Protein AF-A0A968WHP5-F1 (afdb_monomer)

pLDDT: mean 72.43, std 16.13, range [36.06, 94.56]

Sequence (85 aa):
MNLKNAESQLKHLAKQISLSRLEAPFAGTITYKDVEKGSVVGGAAVARITDLSKLKLEITIPEKKLRSSSSATISQSAPTCMPAK

Structure (mmCIF, N/CA/C/O backbone):
data_AF-A0A968WHP5-F1
#
_entry.id   AF-A0A968WHP5-F1
#
loop_
_atom_site.group_PDB
_atom_site.id
_atom_site.type_symbol
_atom_site.label_atom_id
_atom_site.label_alt_id
_atom_site.label_comp_id
_atom_site.label_asym_id
_atom_site.label_entity_id
_atom_site.label_seq_id
_atom_site.pdbx_PDB_ins_code
_atom_site.Cartn_x
_atom_site.Cartn_y
_atom_site.Cartn_z
_atom_site.occupancy
_atom_site.B_iso_or_equiv
_atom_site.auth_seq_id
_atom_site.auth_comp_id
_atom_site.auth_asym_id
_atom_site.auth_atom_id
_atom_site.pdbx_PDB_model_num
ATOM 1 N N . MET A 1 1 ? -11.414 8.247 34.297 1.00 59.16 1 MET A N 1
ATOM 2 C CA . MET A 1 1 ? -10.323 8.205 33.295 1.00 59.16 1 MET A CA 1
ATOM 3 C C . MET A 1 1 ? -10.541 7.181 32.160 1.00 59.16 1 MET A C 1
ATOM 5 O O . MET A 1 1 ? -9.600 6.899 31.440 1.00 59.16 1 MET A O 1
ATOM 9 N N . ASN A 1 2 ? -11.762 6.683 31.901 1.00 74.94 2 ASN A N 1
ATOM 10 C CA . ASN A 1 2 ? -11.980 5.614 30.901 1.00 74.94 2 ASN A CA 1
ATOM 11 C C . ASN A 1 2 ? -12.544 6.083 29.547 1.00 74.94 2 ASN A C 1
ATOM 13 O O . ASN A 1 2 ? -12.390 5.382 28.553 1.00 74.94 2 ASN A O 1
ATOM 17 N N . LEU A 1 3 ? -13.150 7.273 29.484 1.00 86.62 3 LEU A N 1
ATOM 18 C CA . LEU A 1 3 ? -13.787 7.784 28.261 1.00 86.62 3 LEU A CA 1
ATOM 19 C C . LEU A 1 3 ? -12.781 7.984 27.116 1.00 86.62 3 LEU A C 1
ATOM 21 O O . LEU A 1 3 ? -12.988 7.492 26.014 1.00 86.62 3 LEU A O 1
ATOM 25 N N . LYS A 1 4 ? -11.631 8.600 27.415 1.00 86.31 4 LYS A N 1
ATOM 26 C CA . LYS A 1 4 ? -10.540 8.812 26.446 1.00 86.31 4 LYS A CA 1
ATOM 27 C C . LYS A 1 4 ? -9.993 7.500 25.871 1.00 86.31 4 LYS A C 1
ATOM 29 O O . LYS A 1 4 ? -9.668 7.424 24.689 1.00 86.31 4 LYS A O 1
ATOM 34 N N . ASN A 1 5 ? -9.899 6.465 26.706 1.00 89.25 5 ASN A N 1
ATOM 35 C CA . ASN A 1 5 ? -9.401 5.159 26.284 1.00 89.25 5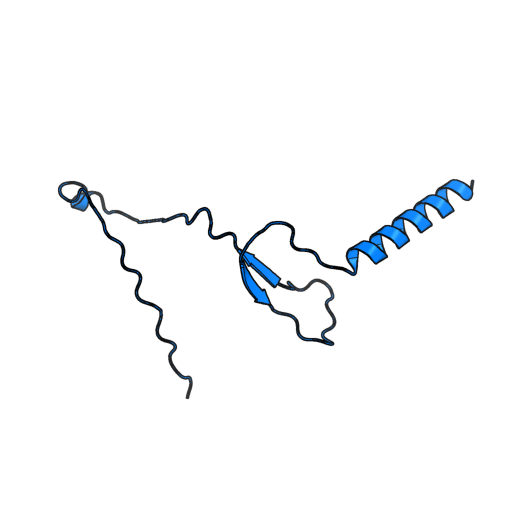 ASN A CA 1
ATOM 36 C C . ASN A 1 5 ? -10.404 4.466 25.355 1.00 89.25 5 ASN A C 1
ATOM 38 O O . ASN A 1 5 ? -10.000 3.957 24.313 1.00 89.25 5 ASN A O 1
ATOM 42 N N . ALA A 1 6 ? -11.698 4.514 25.687 1.00 87.12 6 ALA A N 1
ATOM 43 C CA . ALA A 1 6 ? -12.758 3.971 24.840 1.00 87.12 6 ALA A CA 1
ATOM 44 C C . ALA A 1 6 ? -12.835 4.688 23.478 1.00 87.12 6 ALA A C 1
ATOM 46 O O . ALA A 1 6 ? -12.925 4.036 22.439 1.00 87.12 6 ALA A O 1
ATOM 47 N N . GLU A 1 7 ? -12.709 6.018 23.458 1.00 91.88 7 GLU A N 1
ATOM 48 C CA . GLU A 1 7 ? -12.653 6.813 22.221 1.00 91.88 7 GLU A CA 1
ATOM 49 C C . GLU A 1 7 ? -11.452 6.431 21.339 1.00 91.88 7 GLU A C 1
ATOM 51 O O . GLU A 1 7 ? -11.583 6.269 20.123 1.00 91.88 7 GLU A O 1
ATOM 56 N N . SER A 1 8 ? -10.274 6.257 21.947 1.00 92.31 8 SER A N 1
ATOM 57 C CA . SER A 1 8 ? -9.057 5.849 21.236 1.00 92.31 8 SER A CA 1
ATOM 58 C C . SER A 1 8 ? -9.186 4.444 20.642 1.00 92.31 8 SER A C 1
ATOM 60 O O . SER A 1 8 ? -8.815 4.226 19.487 1.00 92.31 8 SER A O 1
ATOM 62 N N . GLN A 1 9 ? -9.775 3.508 21.394 1.00 91.69 9 GLN A N 1
ATOM 63 C CA . GLN A 1 9 ? -10.057 2.152 20.917 1.00 91.69 9 GLN A CA 1
ATOM 64 C C . GLN A 1 9 ? -11.015 2.175 19.726 1.00 91.69 9 GLN A C 1
ATOM 66 O O . GLN A 1 9 ? -10.707 1.592 18.690 1.00 91.69 9 GLN A O 1
ATOM 71 N N . LEU A 1 10 ? -12.118 2.921 19.819 1.00 93.81 10 LEU A N 1
ATOM 72 C CA . LEU A 1 10 ? -13.082 3.057 18.724 1.00 93.81 10 LEU A CA 1
ATOM 73 C C . LEU A 1 10 ? -12.398 3.601 17.460 1.00 93.81 10 LEU A C 1
ATOM 75 O O . LEU A 1 10 ? -12.526 3.034 16.374 1.00 93.81 10 LEU A O 1
ATOM 79 N N . LYS A 1 11 ? -11.576 4.645 17.608 1.00 93.44 11 LYS A N 1
ATOM 80 C CA . LYS A 1 11 ? -10.803 5.214 16.497 1.00 93.44 11 LYS A CA 1
ATOM 81 C C . LYS A 1 11 ? -9.792 4.224 15.914 1.00 93.44 11 LYS A C 1
ATOM 83 O O . LYS A 1 11 ? -9.544 4.250 14.710 1.00 93.44 11 LYS A O 1
ATOM 88 N N . HIS A 1 12 ? -9.187 3.378 16.742 1.00 94.56 12 HIS A N 1
ATOM 89 C CA . HIS A 1 12 ? -8.257 2.354 16.279 1.00 94.56 12 HIS A CA 1
ATOM 90 C C . HIS A 1 12 ? -8.977 1.266 15.476 1.00 94.56 12 HIS A C 1
ATOM 92 O O . HIS A 1 12 ? -8.551 0.957 14.365 1.00 94.56 12 HIS A O 1
ATOM 98 N N . LEU A 1 13 ? -10.107 0.768 15.978 1.00 94.06 13 LEU A N 1
ATOM 99 C CA . LEU A 1 13 ? -10.931 -0.225 15.285 1.00 94.06 13 LEU A CA 1
ATOM 100 C C . LEU A 1 13 ? -11.445 0.315 13.944 1.00 94.06 13 LEU A C 1
ATOM 102 O O . LEU A 1 13 ? -11.335 -0.360 12.923 1.00 94.06 13 LEU A O 1
ATOM 106 N N . ALA A 1 14 ? -11.922 1.562 13.911 1.00 93.81 14 ALA A N 1
ATOM 107 C CA . ALA A 1 14 ? -12.355 2.207 12.670 1.00 93.81 14 ALA A CA 1
ATOM 108 C C . ALA A 1 14 ? -11.228 2.260 11.622 1.00 93.81 14 ALA A C 1
ATOM 110 O O . ALA A 1 14 ? -11.452 1.990 10.441 1.00 93.81 14 ALA A O 1
ATOM 111 N N . LYS A 1 15 ? -9.992 2.541 12.059 1.00 92.94 15 LYS A N 1
ATOM 112 C CA . LYS A 1 15 ? -8.816 2.499 11.181 1.00 92.94 15 LYS A CA 1
ATOM 113 C C . LYS A 1 15 ? -8.510 1.084 10.700 1.00 92.94 15 LYS A C 1
ATOM 115 O O . LYS A 1 15 ? -8.268 0.910 9.511 1.00 92.94 15 LYS A O 1
ATOM 120 N N . GLN A 1 16 ? -8.553 0.079 11.572 1.00 91.44 16 GLN A N 1
ATOM 121 C CA . GLN A 1 16 ? -8.327 -1.319 11.179 1.00 91.44 16 GLN A CA 1
ATOM 122 C C . GLN A 1 16 ? -9.329 -1.784 10.110 1.00 91.44 16 GLN A C 1
ATOM 124 O O . GLN A 1 16 ? -8.940 -2.420 9.130 1.00 91.44 16 GLN A O 1
ATOM 129 N N . ILE A 1 17 ? -10.598 -1.387 10.239 1.00 93.25 17 ILE A N 1
ATOM 130 C CA . ILE A 1 17 ? -11.634 -1.665 9.234 1.00 93.25 17 ILE A CA 1
ATOM 131 C C . ILE A 1 17 ? -11.298 -0.972 7.909 1.00 93.25 17 ILE A C 1
ATOM 133 O O . ILE A 1 17 ? -11.343 -1.609 6.860 1.00 93.25 17 ILE A O 1
ATOM 137 N N . SER A 1 18 ? -10.892 0.303 7.939 1.00 89.12 18 SER A N 1
ATOM 138 C CA . SER A 1 18 ? -10.495 1.010 6.711 1.00 89.12 18 SER A CA 1
ATOM 139 C C . SER A 1 18 ? -9.282 0.375 6.020 1.00 89.12 18 SER A C 1
ATOM 141 O O . SER A 1 18 ? -9.266 0.262 4.800 1.00 89.12 18 SER A O 1
ATOM 143 N N . LEU A 1 19 ? 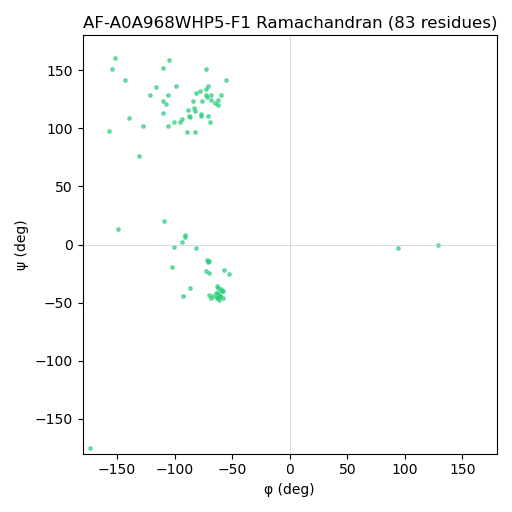-8.307 -0.122 6.791 1.00 86.69 19 LEU A N 1
ATOM 144 C CA . LEU A 1 19 ? -7.105 -0.786 6.275 1.00 86.69 19 LEU A CA 1
ATOM 145 C C . LEU A 1 19 ? -7.386 -2.177 5.686 1.00 86.69 19 LEU A C 1
ATOM 147 O O . LEU A 1 19 ? -6.540 -2.720 4.981 1.00 86.69 19 LEU A O 1
ATOM 151 N N . SER A 1 20 ? -8.571 -2.744 5.934 1.00 86.69 20 SER A N 1
ATOM 152 C CA . SER A 1 20 ? -8.998 -4.013 5.327 1.00 86.69 20 SER A CA 1
ATOM 153 C C . SER A 1 20 ? -9.313 -3.871 3.831 1.00 86.69 20 SER A C 1
ATOM 155 O O . SER A 1 20 ? -9.404 -4.872 3.121 1.00 86.69 20 SER A O 1
ATOM 157 N N . ARG A 1 21 ? -9.465 -2.636 3.332 1.00 84.88 21 ARG A N 1
ATOM 158 C CA . ARG A 1 21 ? -9.641 -2.331 1.912 1.00 84.88 21 ARG A CA 1
ATOM 159 C C . ARG A 1 21 ? -8.388 -1.641 1.376 1.00 84.88 21 ARG A C 1
ATOM 161 O O . ARG A 1 21 ? -8.087 -0.510 1.734 1.00 84.88 21 ARG A O 1
ATOM 168 N N . LEU A 1 22 ? -7.674 -2.324 0.487 1.00 83.88 22 LEU A N 1
ATOM 169 C CA . LEU A 1 22 ? -6.531 -1.757 -0.227 1.00 83.88 22 LEU A CA 1
ATOM 170 C C . LEU A 1 22 ? -7.020 -0.964 -1.442 1.00 83.88 22 LEU A C 1
ATOM 172 O O . LEU A 1 22 ? -7.622 -1.527 -2.355 1.00 83.88 22 LEU A O 1
ATOM 176 N N . GLU A 1 23 ? -6.744 0.337 -1.451 1.00 86.25 23 GLU A N 1
ATOM 177 C CA . GLU A 1 23 ? -6.989 1.224 -2.589 1.00 86.25 23 GLU A CA 1
ATOM 178 C C . GLU A 1 23 ? -5.664 1.664 -3.220 1.00 86.25 23 GLU A C 1
ATOM 180 O O . GLU A 1 23 ? -4.622 1.702 -2.561 1.00 86.25 23 GLU A O 1
ATOM 185 N N . ALA A 1 24 ? -5.689 1.960 -4.521 1.00 85.94 24 ALA A N 1
ATOM 186 C CA . ALA A 1 24 ? -4.496 2.386 -5.239 1.00 85.94 24 ALA A CA 1
ATOM 187 C C . ALA A 1 24 ? -4.048 3.782 -4.754 1.00 85.94 24 ALA A C 1
ATOM 189 O O . ALA A 1 24 ? -4.861 4.706 -4.756 1.00 85.94 24 ALA A O 1
ATOM 190 N N . PRO A 1 25 ? -2.767 3.974 -4.380 1.00 85.88 25 PRO A N 1
ATOM 191 C CA . PRO A 1 25 ? -2.270 5.261 -3.886 1.00 85.88 25 PRO A CA 1
ATOM 192 C C . PRO A 1 25 ? -2.133 6.321 -4.988 1.00 85.88 25 PRO A C 1
ATOM 194 O O . PRO A 1 25 ? -2.111 7.514 -4.697 1.00 85.88 25 PRO A O 1
ATOM 197 N N . PHE A 1 26 ? -2.011 5.898 -6.248 1.00 86.31 26 PHE A N 1
ATOM 198 C CA . PHE A 1 26 ? -1.929 6.768 -7.417 1.00 86.31 26 PHE A CA 1
ATOM 199 C C . PHE A 1 26 ? -2.487 6.059 -8.657 1.00 86.31 26 PHE A C 1
ATOM 201 O O . PHE A 1 26 ? -2.592 4.831 -8.695 1.00 86.31 26 PHE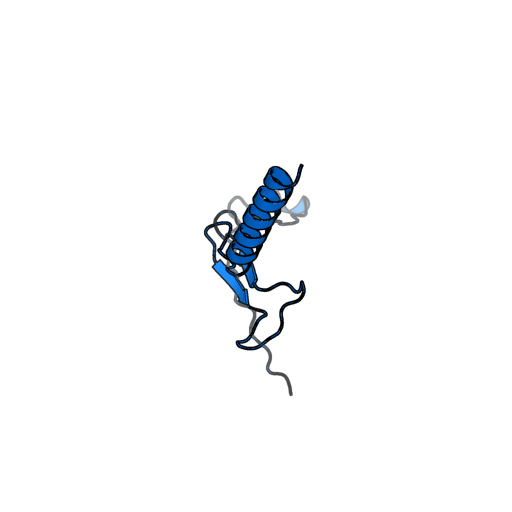 A O 1
ATOM 208 N N . ALA A 1 27 ? -2.835 6.845 -9.677 1.00 78.12 27 ALA A N 1
ATOM 209 C CA . ALA A 1 27 ? -3.254 6.328 -10.973 1.00 78.12 27 ALA A CA 1
ATOM 210 C C . ALA A 1 27 ? -2.050 5.736 -11.724 1.00 78.12 27 ALA A C 1
ATOM 212 O O . ALA A 1 27 ? -1.032 6.400 -11.896 1.00 78.12 27 ALA A O 1
ATOM 213 N N . GLY A 1 28 ? -2.164 4.490 -12.172 1.00 80.62 28 GLY A N 1
ATOM 214 C CA . GLY A 1 28 ? -1.098 3.772 -12.864 1.00 80.62 28 GLY A CA 1
ATOM 215 C C . GLY A 1 28 ? -1.590 2.429 -13.391 1.00 80.62 28 GLY A C 1
ATOM 216 O O . GLY A 1 28 ? -2.773 2.105 -13.287 1.00 80.62 28 GLY A O 1
ATOM 217 N N . THR A 1 29 ? -0.681 1.636 -13.952 1.00 82.88 29 THR A N 1
ATOM 218 C CA . THR A 1 29 ? -0.993 0.288 -14.447 1.00 82.88 29 THR A CA 1
ATOM 219 C C . THR A 1 29 ? -0.587 -0.758 -13.412 1.00 82.88 29 THR A C 1
ATOM 221 O O . THR A 1 29 ? 0.487 -0.662 -12.815 1.00 82.88 29 THR A O 1
ATOM 224 N N . ILE A 1 30 ? -1.444 -1.760 -13.183 1.00 81.81 30 ILE A N 1
ATOM 225 C CA . ILE A 1 30 ? -1.119 -2.909 -12.329 1.00 81.81 30 ILE A CA 1
ATOM 226 C C . ILE A 1 30 ? -0.219 -3.847 -13.134 1.00 81.81 30 ILE A C 1
ATOM 228 O O . ILE A 1 30 ? -0.668 -4.473 -14.090 1.00 81.81 30 ILE A O 1
ATOM 232 N N . THR A 1 31 ? 1.047 -3.934 -12.741 1.00 78.12 31 THR A N 1
ATOM 233 C CA . THR A 1 31 ? 2.060 -4.742 -13.431 1.00 78.12 31 THR A CA 1
ATOM 234 C C . THR A 1 31 ? 2.051 -6.186 -12.930 1.00 78.12 31 THR A C 1
ATOM 236 O O . THR A 1 31 ? 2.224 -7.109 -13.715 1.00 78.12 31 THR A O 1
ATOM 239 N N . TYR A 1 32 ? 1.823 -6.386 -11.626 1.00 77.50 32 TYR A N 1
ATOM 240 C CA . TYR A 1 32 ? 1.772 -7.708 -10.994 1.00 77.50 32 TYR A CA 1
ATOM 241 C C . TYR A 1 32 ? 0.704 -7.742 -9.902 1.00 77.50 32 TYR A C 1
ATOM 243 O O . TYR A 1 32 ? 0.532 -6.762 -9.171 1.00 77.50 32 TYR A O 1
ATOM 251 N N . LYS A 1 33 ?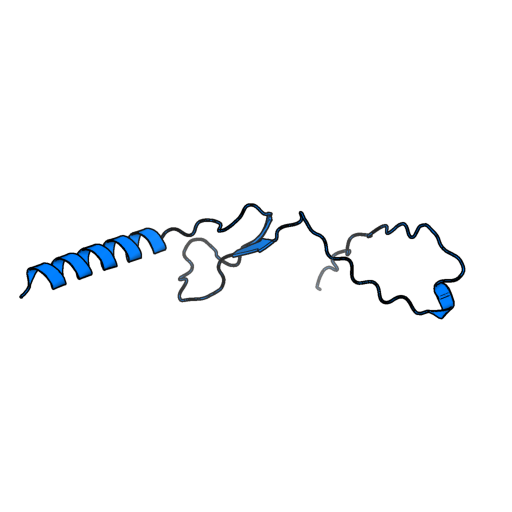 0.002 -8.874 -9.794 1.00 82.12 33 LYS A N 1
ATOM 252 C CA . LYS A 1 33 ? -0.969 -9.165 -8.736 1.00 82.12 33 LYS A CA 1
ATOM 253 C C . LYS A 1 33 ? -0.602 -10.511 -8.119 1.00 82.12 33 LYS A C 1
ATOM 255 O O . LYS A 1 33 ? -0.915 -11.547 -8.695 1.00 82.12 33 LYS A O 1
ATOM 260 N N . ASP A 1 34 ? 0.027 -10.467 -6.952 1.00 77.31 34 ASP A N 1
ATOM 261 C CA . ASP A 1 34 ? 0.623 -11.637 -6.295 1.00 77.31 34 ASP A CA 1
ATOM 262 C C . ASP A 1 34 ? -0.357 -12.345 -5.338 1.00 77.31 34 ASP A C 1
ATOM 264 O O . ASP A 1 34 ? 0.018 -13.265 -4.615 1.00 77.31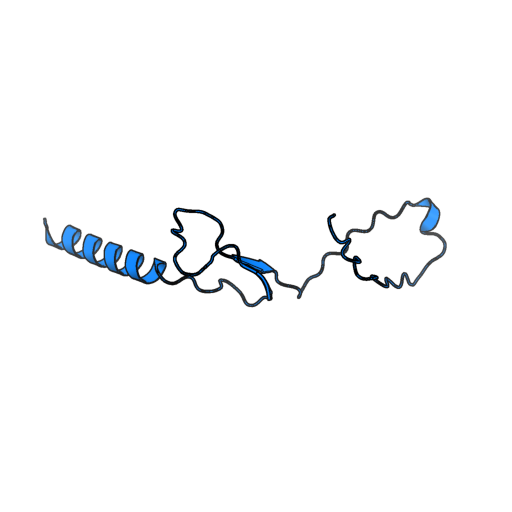 34 ASP A O 1
ATOM 268 N N . VAL A 1 35 ? -1.630 -11.925 -5.321 1.00 79.56 35 VAL A N 1
ATOM 269 C CA . VAL A 1 35 ? -2.676 -12.519 -4.478 1.00 79.56 35 VAL A CA 1
ATOM 270 C C . VAL A 1 35 ? -3.791 -13.176 -5.280 1.00 79.56 35 VAL A C 1
ATOM 272 O O . VAL A 1 35 ? -4.354 -12.611 -6.226 1.00 79.56 35 VAL A O 1
ATOM 275 N N . GLU A 1 36 ? -4.170 -14.363 -4.820 1.00 78.62 36 GLU A N 1
ATOM 276 C CA . GLU A 1 36 ? -5.356 -15.086 -5.256 1.00 78.62 36 GLU A CA 1
ATOM 277 C C . GLU A 1 36 ? -6.465 -15.012 -4.203 1.00 78.62 36 GLU A C 1
ATOM 279 O O . GLU A 1 36 ? -6.231 -14.742 -3.020 1.00 78.62 36 GLU A O 1
ATOM 284 N N . LYS A 1 37 ? -7.709 -15.230 -4.640 1.00 80.06 37 LYS A N 1
ATOM 285 C CA . LYS A 1 37 ? -8.868 -15.220 -3.743 1.00 80.06 37 LYS A CA 1
ATOM 286 C C . LYS A 1 37 ? -8.716 -16.345 -2.715 1.00 80.06 37 LYS A C 1
ATOM 288 O O . LYS A 1 37 ? -8.577 -17.499 -3.097 1.00 80.06 37 LYS A O 1
ATOM 293 N N . GLY A 1 38 ? -8.774 -16.004 -1.429 1.00 80.25 38 GLY A N 1
ATOM 294 C CA . GLY A 1 38 ? -8.614 -16.962 -0.327 1.00 80.25 38 GLY A CA 1
ATOM 295 C C . GLY A 1 38 ? -7.188 -17.082 0.220 1.00 80.25 38 GLY A C 1
ATOM 296 O O . GLY A 1 38 ? -6.988 -17.782 1.207 1.00 80.25 38 GLY A O 1
ATOM 297 N N . SER A 1 39 ? -6.211 -16.378 -0.363 1.00 76.50 39 SER A N 1
ATOM 298 C CA . SER A 1 39 ? -4.856 -16.305 0.191 1.00 76.50 39 SER A CA 1
ATOM 299 C C . SER A 1 39 ? -4.818 -15.426 1.449 1.00 76.50 39 SER A C 1
ATOM 301 O O . SER A 1 39 ? -5.384 -14.330 1.471 1.00 76.50 39 SER A O 1
ATOM 303 N N . VAL A 1 40 ? -4.149 -15.903 2.505 1.00 78.50 40 VAL A N 1
ATOM 304 C CA . VAL A 1 40 ? -3.948 -15.145 3.748 1.00 78.50 40 VAL A CA 1
ATOM 305 C C . VAL A 1 40 ? -2.766 -14.200 3.563 1.00 78.50 40 VAL A C 1
ATOM 307 O O . VAL A 1 40 ? -1.624 -14.629 3.410 1.00 78.50 40 VAL A O 1
ATOM 310 N N . VAL A 1 41 ? -3.036 -12.898 3.606 1.00 76.50 41 VAL A N 1
ATOM 311 C CA . VAL A 1 41 ? -2.026 -11.850 3.424 1.00 76.50 41 VAL A CA 1
ATOM 312 C C . VAL A 1 41 ? -1.613 -11.287 4.782 1.00 76.50 41 VAL A C 1
ATOM 314 O O . VAL A 1 41 ? -2.363 -10.554 5.417 1.00 76.50 41 VAL A O 1
ATOM 317 N N . GLY A 1 42 ? -0.413 -11.656 5.235 1.00 70.38 42 GLY A N 1
ATOM 318 C CA . GLY A 1 42 ? 0.157 -11.261 6.533 1.00 70.38 42 GLY A CA 1
ATOM 319 C C . GLY A 1 42 ? 1.317 -10.264 6.446 1.00 70.38 42 GLY A C 1
ATOM 320 O O . GLY A 1 42 ? 2.122 -10.199 7.368 1.00 70.38 42 GLY A O 1
ATOM 321 N N . GLY A 1 43 ? 1.448 -9.535 5.330 1.00 70.19 43 GLY A N 1
ATOM 322 C CA . GLY A 1 43 ? 2.552 -8.591 5.083 1.00 70.19 43 GLY A CA 1
ATOM 323 C C . GLY A 1 43 ? 3.278 -8.769 3.744 1.00 70.19 43 GLY A C 1
ATOM 324 O O . GLY A 1 43 ? 4.198 -8.014 3.443 1.00 70.19 43 GLY A O 1
ATOM 325 N N . ALA A 1 44 ? 2.870 -9.745 2.930 1.00 72.00 44 ALA A N 1
ATOM 326 C CA . ALA A 1 44 ? 3.386 -9.923 1.576 1.00 72.00 44 ALA A CA 1
ATOM 327 C C . ALA A 1 44 ? 2.862 -8.835 0.621 1.00 72.00 44 ALA A C 1
ATOM 329 O O . ALA A 1 44 ? 1.761 -8.307 0.800 1.00 72.00 44 ALA A O 1
ATOM 330 N N . ALA A 1 45 ? 3.654 -8.512 -0.405 1.00 73.12 45 ALA A N 1
ATOM 331 C CA . ALA A 1 45 ? 3.245 -7.584 -1.453 1.00 73.12 45 ALA A CA 1
ATOM 332 C C . ALA A 1 45 ? 1.985 -8.109 -2.162 1.00 73.12 45 ALA A C 1
ATOM 334 O O . ALA A 1 45 ? 1.932 -9.263 -2.569 1.00 73.12 45 ALA A O 1
ATOM 335 N N . VAL A 1 46 ? 0.963 -7.258 -2.279 1.00 82.19 46 VAL A N 1
ATOM 336 C CA . VAL A 1 46 ? -0.350 -7.641 -2.830 1.00 82.19 46 VAL A CA 1
ATOM 337 C C . VAL A 1 46 ? -0.425 -7.364 -4.330 1.00 82.19 46 VAL A C 1
ATOM 339 O O . VAL A 1 46 ? -0.918 -8.176 -5.113 1.00 82.19 46 VAL A O 1
ATOM 342 N N . ALA A 1 47 ? 0.061 -6.192 -4.732 1.00 80.44 47 ALA A N 1
ATOM 343 C CA . ALA A 1 47 ? 0.108 -5.764 -6.117 1.00 80.44 47 ALA A CA 1
ATOM 344 C C . ALA A 1 47 ? 1.230 -4.744 -6.320 1.00 80.44 47 ALA A C 1
ATOM 346 O O . ALA A 1 47 ? 1.557 -3.969 -5.417 1.00 80.44 47 ALA A O 1
ATOM 347 N N . ARG A 1 48 ? 1.786 -4.715 -7.531 1.00 83.00 48 ARG A N 1
ATOM 348 C CA . ARG A 1 48 ? 2.730 -3.685 -7.970 1.00 83.00 48 ARG A CA 1
ATOM 349 C C . ARG A 1 48 ? 2.040 -2.762 -8.961 1.00 83.00 48 ARG A C 1
ATOM 351 O O . ARG A 1 48 ? 1.597 -3.212 -10.015 1.00 83.00 48 ARG A O 1
ATOM 358 N N . ILE A 1 49 ? 1.991 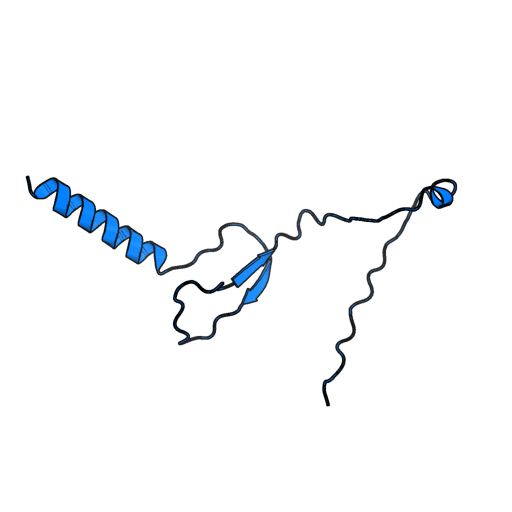-1.478 -8.626 1.00 83.06 49 ILE A N 1
ATOM 359 C CA . ILE A 1 49 ? 1.451 -0.425 -9.488 1.00 83.06 49 ILE A CA 1
ATOM 360 C C . ILE A 1 49 ? 2.630 0.374 -10.037 1.00 83.06 49 ILE A C 1
ATOM 362 O O . ILE A 1 49 ? 3.507 0.796 -9.280 1.00 83.06 49 ILE A O 1
ATOM 366 N N . THR A 1 50 ? 2.673 0.555 -11.352 1.00 80.69 50 THR A N 1
ATOM 367 C CA . THR A 1 50 ? 3.715 1.324 -12.037 1.00 80.69 50 THR A CA 1
ATOM 368 C C . THR A 1 50 ? 3.072 2.464 -12.818 1.00 80.69 50 THR A C 1
ATOM 370 O O . THR A 1 50 ? 2.134 2.251 -13.587 1.00 80.69 50 THR A O 1
ATOM 373 N N . ASP A 1 51 ? 3.568 3.684 -12.611 1.00 78.62 51 ASP A N 1
ATOM 374 C CA . ASP A 1 51 ? 3.218 4.838 -13.438 1.00 78.62 51 ASP A CA 1
ATOM 375 C C . ASP A 1 51 ? 4.111 4.859 -14.688 1.00 78.62 51 ASP A C 1
ATOM 377 O O . ASP A 1 51 ? 5.338 4.861 -14.589 1.00 78.62 51 ASP A O 1
ATOM 381 N N . LEU A 1 52 ? 3.488 4.854 -15.868 1.00 76.12 52 LEU A N 1
ATOM 382 C CA . LEU A 1 52 ? 4.167 4.865 -17.169 1.00 76.12 52 LEU A CA 1
ATOM 383 C C . LEU A 1 52 ? 4.338 6.287 -17.732 1.00 76.12 52 LEU A C 1
ATOM 385 O O . LEU A 1 52 ? 4.875 6.454 -1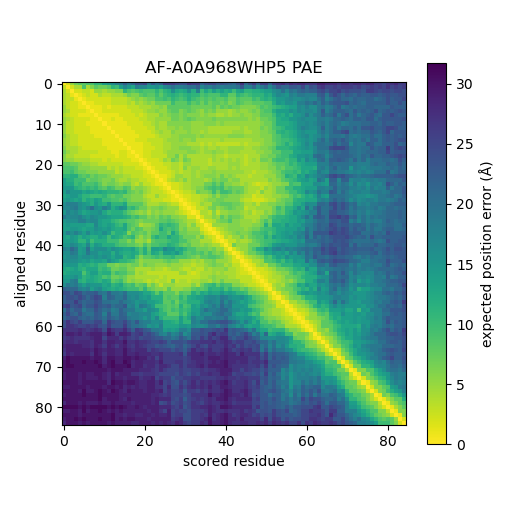8.825 1.00 76.12 52 LEU A O 1
ATOM 389 N N . SER A 1 53 ? 3.915 7.320 -16.995 1.00 67.75 53 SER A N 1
ATOM 390 C CA . SER A 1 53 ? 3.921 8.711 -17.471 1.00 67.75 53 SER A CA 1
ATOM 391 C C . SER A 1 53 ? 5.328 9.310 -17.607 1.00 67.75 53 SER A C 1
ATOM 393 O O . SER A 1 53 ? 5.528 10.248 -18.376 1.00 67.75 53 SER A O 1
ATOM 395 N N . LYS A 1 54 ? 6.321 8.791 -16.871 1.00 65.56 54 LYS A N 1
ATOM 396 C CA . LYS A 1 54 ? 7.721 9.256 -16.900 1.00 65.56 54 LYS A CA 1
ATOM 397 C C . LYS A 1 54 ? 8.675 8.073 -17.060 1.00 65.56 54 LYS A C 1
ATOM 399 O O . LYS A 1 54 ? 9.314 7.636 -16.106 1.00 65.56 54 LYS A O 1
ATOM 404 N N . LEU A 1 55 ? 8.771 7.546 -18.277 1.00 63.62 55 LEU A N 1
ATOM 405 C CA . LEU A 1 55 ? 9.741 6.505 -18.620 1.00 63.62 55 LEU A CA 1
ATOM 406 C C . LEU A 1 55 ? 11.161 7.094 -18.597 1.00 63.62 55 LEU A C 1
ATOM 408 O O . LEU A 1 55 ? 11.549 7.853 -19.485 1.00 63.62 55 LEU A O 1
ATOM 412 N N . LYS A 1 56 ? 11.940 6.763 -17.562 1.00 70.06 56 LYS A N 1
ATOM 413 C CA . LYS A 1 56 ? 13.355 7.139 -17.468 1.00 70.06 56 LYS A CA 1
ATOM 414 C C . LYS A 1 56 ? 14.173 6.220 -18.375 1.00 70.06 56 LYS A C 1
ATOM 416 O O . LYS A 1 56 ? 14.278 5.025 -18.117 1.00 70.06 56 LYS A O 1
ATOM 421 N N . LEU A 1 57 ? 14.739 6.784 -19.436 1.00 69.06 57 LEU A N 1
ATOM 422 C CA . LEU A 1 57 ? 15.633 6.076 -20.343 1.00 69.06 57 LEU A CA 1
ATOM 423 C C . LEU A 1 57 ? 17.083 6.291 -19.894 1.00 69.06 57 LEU A C 1
ATOM 425 O O . LEU A 1 57 ? 17.629 7.380 -20.059 1.00 69.06 57 LEU A O 1
ATOM 429 N N . GLU A 1 58 ? 17.710 5.257 -19.337 1.00 73.88 58 GLU A N 1
ATOM 430 C CA . GLU A 1 58 ? 19.145 5.260 -19.044 1.00 73.88 58 GLU A CA 1
ATOM 431 C C . GLU A 1 58 ? 19.890 4.585 -20.199 1.00 73.88 58 GLU A C 1
ATOM 433 O O . GLU A 1 58 ? 19.838 3.369 -20.364 1.00 73.88 58 GLU A O 1
ATOM 438 N N . ILE A 1 59 ? 20.558 5.386 -21.033 1.00 73.94 59 ILE A N 1
ATOM 439 C CA . ILE A 1 59 ? 21.457 4.890 -22.079 1.00 73.94 59 ILE A CA 1
ATOM 440 C C . ILE A 1 59 ? 22.900 5.228 -21.714 1.00 73.94 59 ILE A C 1
ATOM 442 O O . ILE A 1 59 ? 23.260 6.387 -21.522 1.00 73.94 59 ILE A O 1
ATOM 446 N N . THR A 1 60 ? 23.750 4.207 -21.636 1.00 71.38 60 THR A N 1
ATOM 447 C CA . THR A 1 60 ? 25.195 4.386 -21.476 1.00 71.38 60 THR A CA 1
ATOM 448 C C . THR A 1 60 ? 25.801 4.667 -22.848 1.00 71.38 60 THR A C 1
ATOM 450 O O . THR A 1 60 ? 26.043 3.746 -23.628 1.00 71.38 60 THR A O 1
ATOM 453 N N . ILE A 1 61 ? 26.010 5.944 -23.179 1.00 72.69 61 ILE A N 1
ATOM 454 C CA . ILE A 1 61 ? 26.656 6.338 -24.437 1.00 72.69 61 ILE A CA 1
ATOM 455 C C . ILE A 1 61 ? 28.176 6.382 -24.224 1.00 72.69 61 ILE A C 1
ATOM 457 O O . ILE A 1 61 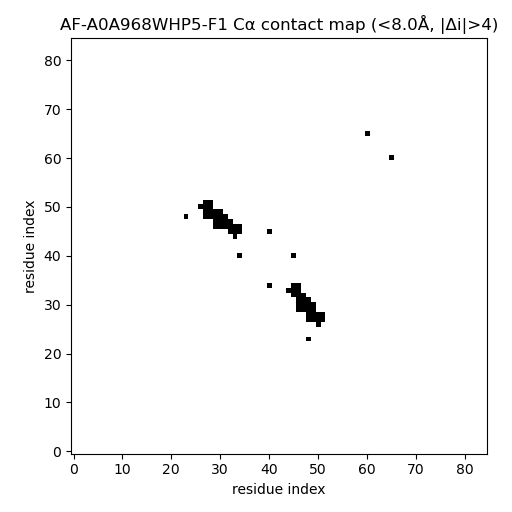? 28.652 7.241 -23.482 1.00 72.69 61 ILE A O 1
ATOM 461 N N . PRO A 1 62 ? 28.972 5.524 -24.889 1.00 68.94 62 PRO A N 1
ATOM 462 C CA . PRO A 1 62 ? 30.415 5.718 -24.945 1.00 68.94 62 PRO A CA 1
ATOM 463 C C . PRO A 1 62 ? 30.733 6.968 -25.783 1.00 68.94 62 PRO A C 1
ATOM 465 O O . PRO A 1 62 ? 30.345 7.063 -26.951 1.00 68.94 62 PRO A O 1
ATOM 468 N N . GLU A 1 63 ? 31.477 7.916 -25.206 1.00 62.59 63 GLU A N 1
ATOM 469 C CA . GLU A 1 63 ? 31.763 9.255 -25.764 1.00 62.59 63 GLU A CA 1
ATOM 470 C C . GLU A 1 63 ? 32.331 9.243 -27.194 1.00 62.59 63 GLU A C 1
ATOM 472 O O . GLU A 1 63 ? 32.118 10.171 -27.976 1.00 62.59 63 GLU A O 1
ATOM 477 N N . LYS A 1 64 ? 32.991 8.146 -27.595 1.00 64.44 64 LYS A N 1
ATOM 478 C CA . LYS A 1 64 ? 33.496 7.929 -28.960 1.00 64.44 64 LYS A CA 1
ATOM 479 C C . LYS A 1 64 ? 32.395 8.020 -30.034 1.00 64.44 64 LYS A C 1
ATOM 481 O O . LYS A 1 64 ? 32.720 8.290 -31.189 1.00 64.44 64 LYS A O 1
ATOM 486 N N . LYS A 1 65 ? 31.116 7.836 -29.670 1.00 54.56 65 LYS A N 1
ATOM 487 C CA . LYS A 1 65 ? 29.956 7.870 -30.580 1.00 54.56 65 LYS A CA 1
ATOM 488 C C . LYS A 1 65 ? 29.156 9.186 -30.555 1.00 54.56 65 LYS A C 1
ATOM 490 O O . LYS A 1 65 ? 28.247 9.344 -31.362 1.00 54.56 65 LYS A O 1
ATOM 495 N N . LEU A 1 66 ? 29.519 10.155 -29.705 1.00 55.66 66 LEU A N 1
ATOM 496 C CA . LEU A 1 66 ? 28.814 11.446 -29.579 1.00 55.66 66 LEU A CA 1
ATOM 497 C C . LEU A 1 66 ? 28.993 12.369 -30.804 1.00 55.66 66 LEU A C 1
ATOM 499 O O . LEU A 1 66 ? 28.254 13.331 -30.975 1.00 55.66 66 LEU A O 1
ATOM 503 N N . ARG A 1 67 ? 29.957 12.082 -31.686 1.00 57.62 67 ARG A N 1
ATOM 504 C CA . ARG A 1 67 ? 30.320 12.972 -32.799 1.00 57.62 67 ARG A CA 1
ATOM 505 C C . ARG A 1 67 ? 29.427 12.892 -34.047 1.00 57.62 67 ARG A C 1
ATOM 507 O O . ARG A 1 67 ? 29.681 13.661 -34.966 1.00 57.62 67 ARG A O 1
ATOM 514 N N . SER A 1 68 ? 28.415 12.014 -34.132 1.00 51.06 68 SER A N 1
ATOM 515 C CA . SER A 1 68 ? 27.710 11.831 -35.420 1.00 51.06 68 SER A CA 1
ATOM 516 C C . SER A 1 68 ? 26.221 11.451 -35.423 1.00 51.06 68 SER A C 1
ATOM 518 O O . SER A 1 68 ? 25.746 11.050 -36.483 1.00 51.06 68 SER A O 1
ATOM 520 N N . SER A 1 69 ? 25.445 11.531 -34.336 1.00 38.81 69 SER A N 1
ATOM 521 C CA . SER A 1 69 ? 24.013 11.169 -34.432 1.00 38.81 69 SER A CA 1
ATOM 522 C C . SER A 1 69 ? 23.088 12.099 -33.654 1.00 38.81 69 SER A C 1
ATOM 524 O O . SER A 1 69 ? 23.030 12.044 -32.429 1.00 38.81 69 SER A O 1
ATOM 526 N N . SER A 1 70 ? 22.328 12.909 -34.390 1.00 45.81 70 SER A N 1
ATOM 527 C CA . SER A 1 70 ? 21.315 13.851 -33.899 1.00 45.81 70 SER A CA 1
ATOM 528 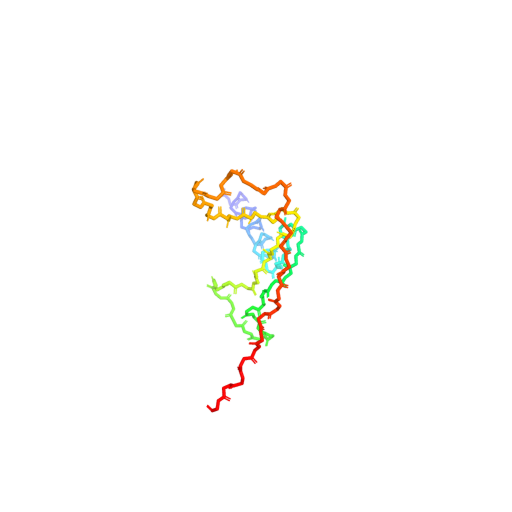C C . SER A 1 70 ? 19.894 13.266 -33.808 1.00 45.81 70 SER A C 1
ATOM 530 O O . SER A 1 70 ? 18.954 13.999 -33.525 1.00 45.81 70 SER A O 1
ATOM 532 N N . SER A 1 71 ? 19.691 11.960 -34.009 1.00 44.22 71 SER A N 1
ATOM 533 C CA . SER A 1 71 ? 18.391 11.305 -33.773 1.00 44.22 71 SER A CA 1
ATOM 534 C C . SER A 1 71 ? 18.556 9.801 -33.534 1.00 44.22 71 SER A C 1
ATOM 536 O O . SER A 1 71 ? 18.698 9.010 -34.461 1.00 44.22 71 SER A O 1
ATOM 538 N N . ALA A 1 72 ? 18.569 9.391 -32.265 1.00 47.16 72 ALA A N 1
ATOM 539 C CA . ALA A 1 72 ? 18.528 7.980 -31.894 1.00 47.16 72 ALA A CA 1
ATOM 540 C C . ALA A 1 72 ? 17.062 7.535 -31.761 1.00 47.16 72 ALA A C 1
ATOM 542 O O . ALA A 1 72 ? 16.426 7.759 -30.733 1.00 47.16 72 ALA A O 1
ATOM 543 N N . THR A 1 73 ? 16.513 6.928 -32.814 1.00 41.78 73 THR A N 1
ATOM 544 C CA . THR A 1 73 ? 15.210 6.249 -32.775 1.00 41.78 73 THR A CA 1
ATOM 545 C C . THR A 1 73 ? 15.364 4.903 -32.071 1.00 41.78 73 THR A C 1
ATOM 547 O O . THR A 1 73 ? 16.168 4.072 -32.487 1.00 41.78 73 THR A O 1
ATOM 550 N N . ILE A 1 74 ? 14.595 4.676 -31.005 1.00 51.44 74 ILE A N 1
ATOM 551 C CA . ILE A 1 74 ? 14.624 3.434 -30.223 1.00 51.44 74 ILE A CA 1
ATOM 552 C C . ILE A 1 74 ? 13.363 2.632 -30.549 1.00 51.44 74 ILE A C 1
ATOM 554 O O . ILE A 1 74 ? 12.281 2.936 -30.055 1.00 51.44 74 ILE A O 1
ATOM 558 N N . SER A 1 75 ? 13.499 1.603 -31.385 1.00 45.50 75 SER A N 1
ATOM 559 C CA . SER A 1 75 ? 12.487 0.558 -31.566 1.00 45.50 75 SER A CA 1
ATOM 560 C C . SER A 1 75 ? 12.724 -0.550 -30.535 1.00 45.50 75 SER A C 1
ATOM 562 O O . SER A 1 75 ? 13.722 -1.265 -30.624 1.00 45.50 75 SER A O 1
ATOM 564 N N . GLN A 1 76 ? 11.836 -0.697 -29.550 1.00 50.41 76 GLN A N 1
ATOM 565 C CA . GLN A 1 76 ? 11.881 -1.815 -28.603 1.00 50.41 76 GLN A CA 1
ATOM 566 C C . GLN A 1 76 ? 11.120 -3.009 -29.196 1.00 50.41 76 GLN A C 1
ATOM 568 O O . GLN A 1 76 ? 9.899 -2.971 -29.323 1.00 50.41 76 GLN A O 1
ATOM 573 N N . SER A 1 77 ? 11.838 -4.065 -29.584 1.00 47.50 77 SER A N 1
ATOM 574 C CA . SER A 1 77 ? 11.246 -5.363 -29.924 1.00 47.50 77 SER A CA 1
ATOM 575 C C . SER A 1 77 ? 10.878 -6.123 -28.646 1.00 47.50 77 SER A C 1
ATOM 577 O O . SER A 1 77 ? 11.695 -6.218 -27.729 1.00 47.50 77 SER A O 1
ATOM 579 N N . ALA A 1 78 ? 9.658 -6.663 -28.599 1.00 43.56 78 ALA A N 1
ATOM 580 C CA . ALA A 1 78 ? 9.115 -7.435 -27.483 1.00 43.56 78 ALA A CA 1
ATOM 581 C C . ALA A 1 78 ? 10.011 -8.636 -27.101 1.00 43.56 78 ALA A C 1
ATOM 583 O O . ALA A 1 78 ? 10.527 -9.307 -27.998 1.00 43.56 78 ALA A O 1
ATOM 584 N N . PRO A 1 79 ? 10.181 -8.959 -25.803 1.00 52.81 79 PRO A N 1
ATOM 585 C CA . PRO A 1 79 ? 10.861 -10.184 -25.405 1.00 52.81 79 PRO A CA 1
ATOM 586 C C . PRO A 1 79 ? 9.968 -11.391 -25.718 1.00 52.81 79 PRO A C 1
ATOM 588 O O . PRO A 1 79 ? 8.922 -11.594 -25.101 1.00 52.81 79 PRO A O 1
ATOM 591 N N . THR A 1 80 ? 10.378 -12.191 -26.700 1.00 56.47 80 THR A N 1
ATOM 592 C CA . THR A 1 80 ? 9.749 -13.469 -27.038 1.00 56.47 80 THR A CA 1
ATOM 593 C C . THR A 1 80 ? 9.861 -14.421 -25.845 1.00 56.47 80 THR A C 1
ATOM 595 O O . THR A 1 80 ? 10.958 -14.737 -25.388 1.00 56.47 80 THR A O 1
ATOM 598 N N . CYS A 1 81 ? 8.717 -14.872 -25.331 1.00 36.06 81 CYS A N 1
ATOM 599 C CA . CYS A 1 81 ? 8.623 -15.886 -24.285 1.00 36.06 81 CYS A CA 1
ATOM 600 C C . CYS A 1 81 ? 9.156 -17.229 -24.817 1.00 36.06 81 CYS A C 1
ATOM 602 O O . CYS A 1 81 ? 8.653 -17.739 -25.819 1.00 36.06 81 CYS A O 1
ATOM 604 N N . MET A 1 82 ? 10.181 -17.792 -24.170 1.00 44.53 82 MET A N 1
ATOM 605 C CA . MET A 1 82 ? 10.617 -19.167 -24.423 1.00 44.53 82 MET A CA 1
ATOM 606 C C . MET A 1 82 ? 9.722 -20.148 -23.648 1.00 44.53 82 MET A C 1
ATOM 608 O O . MET A 1 82 ? 9.547 -19.959 -22.443 1.00 44.53 82 MET A O 1
ATOM 612 N N . PRO A 1 83 ? 9.180 -21.203 -24.282 1.00 53.78 83 PRO A N 1
ATOM 613 C CA . PRO A 1 83 ? 8.500 -22.279 -23.568 1.00 53.78 83 PRO A CA 1
ATOM 614 C C . PRO A 1 83 ? 9.505 -23.163 -22.811 1.00 53.78 83 PRO A C 1
ATOM 616 O O . PRO A 1 83 ? 10.482 -23.646 -23.385 1.00 53.78 83 PRO A O 1
ATOM 619 N N . ALA A 1 84 ? 9.247 -23.379 -21.519 1.00 51.00 84 ALA A N 1
ATOM 620 C CA . ALA A 1 84 ? 9.945 -24.366 -20.700 1.00 51.00 84 ALA A CA 1
ATOM 621 C C . ALA A 1 84 ? 9.528 -25.791 -21.115 1.00 51.00 84 ALA A C 1
ATOM 623 O O . ALA A 1 84 ? 8.346 -26.043 -21.355 1.00 51.00 84 ALA A O 1
ATOM 624 N N . LYS A 1 85 ? 10.511 -26.691 -21.219 1.00 42.44 85 LYS A N 1
ATOM 625 C CA . LYS A 1 85 ? 10.347 -28.132 -21.455 1.00 42.44 85 LYS A CA 1
ATOM 626 C C . LYS A 1 85 ? 10.320 -28.883 -20.129 1.00 42.44 85 LYS A C 1
ATOM 628 O O . LYS A 1 85 ? 11.050 -28.439 -19.217 1.00 42.44 85 LYS A O 1
#

Radius of gyration: 24.29 Å; Cα contacts (8 Å, |Δi|>4): 32; chains: 1; bounding box: 47×42×69 Å

Solvent-accessible surface area (backbone atoms only — not comparable to full-atom values): 6160 Å² total; per-residue (Å²): 135,59,67,69,54,53,53,51,50,53,54,49,52,55,47,54,59,54,66,73,56,88,73,80,94,65,89,59,46,78,77,45,70,74,63,60,94,90,63,84,80,88,80,68,77,53,63,43,73,45,66,76,88,71,78,82,82,86,78,90,74,64,74,90,62,72,84,78,72,96,73,88,83,82,84,84,78,79,86,79,83,77,83,86,131

Foldseek 3Di:
DCPVVVVVVVVVVVVVVVVVDDDDPDDFDWPDAPDDPPDDCPPDDGTDGDHPPDDDDDDDDDPVPVPDDPDDDDDDDDPDDDDDD

Mean predicted aligned error: 14.85 Å

Secondary structure (DSSP, 8-state):
--HHHHHHHHHHHHHHHHHTS---SSS-EEEEE---TT---SSS--EEEE--SS--------GGGTTS-S---------PPPPP-